Protein AF-A0A3D5WG00-F1 (afdb_monomer_lite)

Sequence (62 aa):
PSRGDDNLRTLNAFRMMGIEVDEPKVDQLIINGRGLYGLTEPEDVIDAGNSGTTVRLLTGLL

Foldseek 3Di:
DDPDPQNVLLVVVQVQQVWDWDDPDPPDIDIDDQPLPRGHDGPDDRDNDPNPVSVVVVVVSD

Secondary structure (DSSP, 8-state):
----HHHHHHHHHHHHTT-EEEEEETTEEEEE---TT-----SS----TT-HHHHHHHHHH-

Radius of gyration: 11.88 Å; chains: 1; bounding box: 28×30×22 Å

Structure (mmCIF, N/CA/C/O backbone):
data_AF-A0A3D5WG00-F1
#
_entry.id   AF-A0A3D5WG00-F1
#
loop_
_atom_site.group_PDB
_atom_site.id
_atom_site.type_symbol
_atom_site.label_atom_id
_atom_site.label_alt_id
_atom_site.label_comp_id
_atom_site.label_asym_id
_atom_site.label_entity_id
_atom_site.label_seq_id
_atom_site.pdbx_PDB_ins_code
_atom_site.Cartn_x
_atom_site.Cartn_y
_atom_site.Cartn_z
_atom_site.occupancy
_atom_site.B_iso_or_equiv
_atom_site.auth_seq_id
_atom_site.auth_comp_id
_atom_site.auth_asym_id
_atom_site.auth_atom_id
_atom_site.pdbx_PDB_model_num
ATOM 1 N N . PRO A 1 1 ? 17.675 9.657 -3.186 1.00 44.72 1 PRO A N 1
ATOM 2 C CA . PRO A 1 1 ? 16.899 8.729 -2.329 1.00 44.72 1 PRO A CA 1
ATOM 3 C C . PRO A 1 1 ? 16.191 7.673 -3.195 1.00 44.72 1 PRO A C 1
ATOM 5 O O . PRO A 1 1 ? 15.301 8.006 -3.968 1.00 44.72 1 PRO A O 1
ATOM 8 N N . SER A 1 2 ? 16.660 6.422 -3.155 1.00 50.03 2 SER A N 1
ATOM 9 C CA . SER A 1 2 ? 16.081 5.332 -3.952 1.00 50.03 2 SER A CA 1
ATOM 10 C C . SER A 1 2 ? 14.849 4.785 -3.231 1.00 50.03 2 SER A C 1
ATOM 12 O O . SER A 1 2 ? 14.977 4.034 -2.263 1.00 50.03 2 SER A O 1
ATOM 14 N N . ARG A 1 3 ? 13.648 5.195 -3.655 1.00 64.19 3 ARG A N 1
ATOM 15 C CA . ARG A 1 3 ? 12.422 4.459 -3.326 1.00 64.19 3 ARG A CA 1
ATOM 16 C C . ARG A 1 3 ? 12.465 3.182 -4.165 1.00 64.19 3 ARG A C 1
ATOM 18 O O . ARG A 1 3 ? 12.148 3.230 -5.345 1.00 64.19 3 ARG A O 1
ATOM 25 N N . GLY A 1 4 ? 12.955 2.087 -3.583 1.00 80.25 4 GLY A N 1
ATOM 26 C CA . GLY A 1 4 ? 13.030 0.803 -4.281 1.00 80.25 4 GLY A CA 1
ATOM 27 C C . GLY A 1 4 ? 11.649 0.373 -4.774 1.00 80.25 4 GLY A C 1
ATOM 28 O O . GLY A 1 4 ? 10.662 0.580 -4.063 1.00 80.25 4 GLY A O 1
ATOM 29 N N . ASP A 1 5 ? 11.589 -0.207 -5.973 1.00 84.00 5 ASP A N 1
ATOM 30 C CA . ASP A 1 5 ? 10.334 -0.571 -6.641 1.00 84.00 5 ASP A CA 1
ATOM 31 C C . ASP A 1 5 ? 9.409 -1.381 -5.724 1.00 84.00 5 ASP A C 1
ATOM 33 O O . ASP A 1 5 ? 8.229 -1.067 -5.608 1.00 84.00 5 ASP A O 1
ATOM 37 N N . ASP A 1 6 ? 9.953 -2.330 -4.965 1.00 86.44 6 ASP A N 1
ATOM 38 C CA . ASP A 1 6 ? 9.235 -3.134 -3.970 1.00 86.44 6 ASP A CA 1
ATOM 39 C C . ASP A 1 6 ? 8.445 -2.304 -2.937 1.00 86.44 6 ASP A C 1
ATOM 41 O O . ASP A 1 6 ? 7.295 -2.617 -2.605 1.00 86.44 6 ASP A O 1
ATOM 45 N N . ASN A 1 7 ? 9.026 -1.203 -2.450 1.00 88.00 7 ASN A N 1
ATOM 46 C CA . ASN A 1 7 ? 8.369 -0.325 -1.479 1.00 88.00 7 ASN A CA 1
ATOM 47 C C . ASN A 1 7 ? 7.210 0.437 -2.130 1.00 88.00 7 ASN A C 1
ATOM 49 O O . ASN A 1 7 ? 6.154 0.597 -1.520 1.00 88.00 7 ASN A O 1
ATOM 53 N N . LEU A 1 8 ? 7.392 0.881 -3.377 1.00 88.81 8 LEU A N 1
ATOM 54 C CA . LEU A 1 8 ? 6.346 1.562 -4.142 1.00 88.81 8 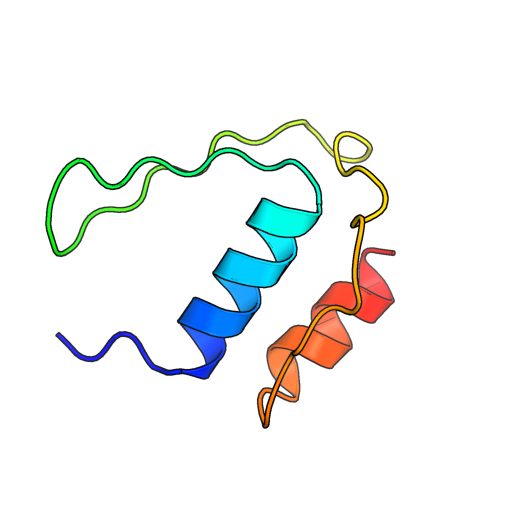LEU A CA 1
ATOM 55 C C . LEU A 1 8 ? 5.193 0.615 -4.483 1.00 88.81 8 LEU A C 1
ATOM 57 O O . LEU A 1 8 ? 4.033 1.008 -4.390 1.00 88.81 8 LEU A O 1
ATOM 61 N N . ARG A 1 9 ? 5.495 -0.644 -4.816 1.00 89.69 9 ARG A N 1
ATOM 62 C CA . ARG A 1 9 ? 4.481 -1.676 -5.081 1.00 89.69 9 ARG A CA 1
ATOM 63 C C . ARG A 1 9 ? 3.662 -1.992 -3.840 1.00 89.69 9 ARG A C 1
ATOM 65 O O . ARG A 1 9 ? 2.437 -2.011 -3.908 1.00 89.69 9 ARG A O 1
ATOM 72 N N . THR A 1 10 ? 4.325 -2.127 -2.695 1.00 90.75 10 THR A N 1
ATOM 73 C CA . THR A 1 10 ? 3.641 -2.292 -1.406 1.00 90.75 10 THR A CA 1
ATOM 74 C C . THR A 1 10 ? 2.729 -1.102 -1.105 1.00 90.75 10 THR A C 1
ATOM 76 O O . THR A 1 10 ? 1.569 -1.289 -0.747 1.00 90.75 10 THR A O 1
ATO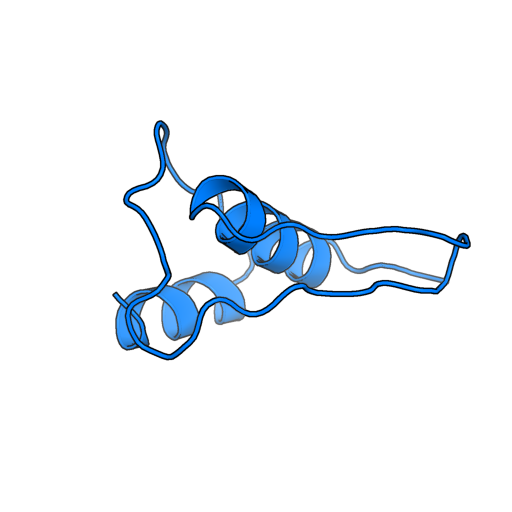M 79 N N . LEU A 1 11 ? 3.216 0.128 -1.294 1.00 92.25 11 LEU A N 1
ATOM 80 C CA . LEU A 1 11 ? 2.427 1.33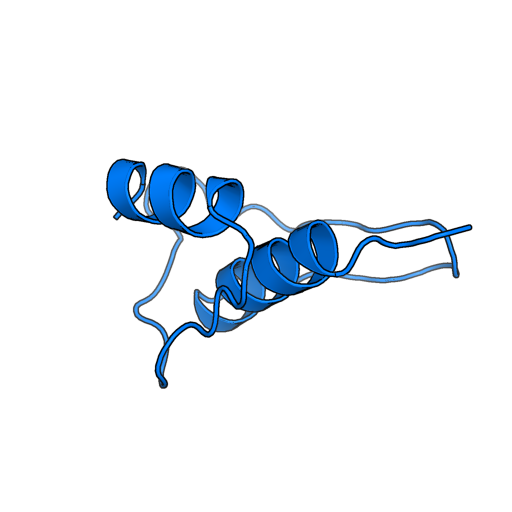6 -1.049 1.00 92.25 11 LEU A CA 1
ATOM 81 C C . LEU A 1 11 ? 1.192 1.418 -1.956 1.00 92.25 11 LEU A C 1
ATOM 83 O O . LEU A 1 11 ? 0.103 1.751 -1.491 1.00 92.25 11 LEU A O 1
ATOM 87 N N . ASN A 1 12 ? 1.353 1.092 -3.239 1.00 92.00 12 ASN A N 1
ATOM 88 C CA . ASN A 1 12 ? 0.254 1.093 -4.198 1.00 92.00 12 ASN A CA 1
ATOM 89 C C . ASN A 1 12 ? -0.799 0.033 -3.862 1.00 92.00 12 ASN A C 1
ATOM 91 O O . ASN A 1 12 ? -1.985 0.338 -3.942 1.00 92.00 12 ASN A O 1
ATOM 95 N N . ALA A 1 13 ? -0.392 -1.155 -3.406 1.00 92.50 13 ALA A N 1
ATOM 96 C CA . ALA A 1 13 ? -1.330 -2.168 -2.929 1.00 92.50 13 ALA A CA 1
ATOM 97 C C . ALA A 1 13 ? -2.220 -1.627 -1.795 1.00 92.50 13 ALA A C 1
ATOM 99 O O . ALA A 1 13 ? -3.439 -1.760 -1.848 1.00 92.50 13 ALA A O 1
ATOM 100 N N . PHE A 1 14 ? -1.636 -0.946 -0.801 1.00 93.44 14 PHE A N 1
ATOM 101 C CA . PHE A 1 14 ? -2.413 -0.340 0.286 1.00 93.44 14 PHE A CA 1
ATOM 102 C C . PHE A 1 14 ? -3.341 0.781 -0.192 1.00 93.44 14 PHE A C 1
ATOM 104 O O . PHE A 1 14 ? -4.480 0.852 0.266 1.00 93.44 14 PHE A O 1
ATOM 111 N N . ARG A 1 15 ? -2.900 1.613 -1.145 1.00 93.81 15 ARG A N 1
ATOM 112 C CA . ARG A 1 15 ? -3.758 2.636 -1.769 1.00 93.81 15 ARG A CA 1
ATOM 113 C C . ARG A 1 15 ? -4.975 2.022 -2.456 1.00 93.81 15 ARG A C 1
ATOM 115 O O . ARG A 1 15 ? -6.086 2.499 -2.254 1.00 93.81 15 ARG A O 1
ATOM 122 N N . MET A 1 16 ? -4.774 0.945 -3.217 1.00 94.12 16 MET A N 1
ATOM 123 C CA . MET A 1 16 ? -5.864 0.215 -3.875 1.00 94.12 16 MET A CA 1
ATOM 124 C C . MET A 1 16 ? -6.838 -0.403 -2.867 1.00 94.12 16 MET A C 1
ATOM 126 O O . MET A 1 16 ? -8.032 -0.455 -3.127 1.00 94.12 16 MET A O 1
ATOM 130 N N . MET A 1 17 ? -6.348 -0.806 -1.693 1.00 93.69 17 MET A N 1
ATOM 131 C CA . MET A 1 17 ? -7.169 -1.324 -0.592 1.00 93.69 17 MET A CA 1
ATOM 132 C C . MET A 1 17 ? -7.768 -0.221 0.303 1.00 93.69 17 MET A C 1
ATOM 134 O O . MET A 1 17 ? -8.127 -0.469 1.457 1.00 93.69 17 MET A O 1
ATOM 138 N N . GLY A 1 18 ? -7.855 1.013 -0.203 1.00 93.81 18 GLY A N 1
ATOM 139 C CA . GLY A 1 18 ? -8.559 2.110 0.458 1.00 93.81 18 GLY A CA 1
ATOM 140 C C . GLY A 1 18 ? -7.791 2.783 1.596 1.00 93.81 18 GLY A C 1
ATOM 141 O O . GLY A 1 18 ? -8.422 3.393 2.463 1.00 93.81 18 GLY A O 1
ATOM 142 N N . ILE A 1 19 ? -6.457 2.671 1.628 1.00 95.44 19 ILE A N 1
ATOM 143 C CA . ILE A 1 19 ? -5.600 3.440 2.541 1.00 95.44 19 ILE A CA 1
ATOM 144 C C . ILE A 1 19 ? -5.169 4.749 1.881 1.00 95.44 19 ILE A C 1
ATOM 146 O O . ILE A 1 19 ? -4.504 4.759 0.845 1.00 95.44 19 ILE A O 1
ATOM 150 N N . GLU A 1 20 ? -5.487 5.866 2.527 1.00 95.69 20 GLU A N 1
ATOM 151 C CA . GLU A 1 20 ? -5.025 7.182 2.099 1.00 95.69 20 GLU A CA 1
ATOM 152 C C . GLU A 1 20 ? -3.563 7.400 2.504 1.00 95.69 20 GLU A C 1
ATOM 154 O O . GLU A 1 20 ? -3.144 7.077 3.621 1.00 95.69 20 GLU A O 1
ATOM 159 N N . VAL A 1 21 ? -2.779 7.961 1.584 1.00 94.69 21 VAL A N 1
ATOM 160 C CA . VAL A 1 21 ? -1.358 8.245 1.795 1.00 94.69 21 VAL A CA 1
ATOM 161 C C . VAL A 1 21 ? -1.044 9.647 1.301 1.00 94.69 21 VAL A C 1
ATOM 163 O O . VAL A 1 21 ? -1.121 9.896 0.096 1.00 94.69 21 VAL A O 1
ATOM 166 N N . ASP A 1 22 ? -0.595 10.512 2.205 1.00 95.19 22 ASP A N 1
ATOM 167 C CA . ASP A 1 22 ? -0.146 11.864 1.884 1.00 95.19 22 ASP A CA 1
ATOM 168 C C . ASP A 1 22 ? 1.373 11.916 1.691 1.00 95.19 22 ASP A C 1
ATOM 170 O O . ASP A 1 22 ? 2.143 11.279 2.417 1.00 95.19 22 ASP A O 1
ATOM 174 N N . GLU A 1 23 ? 1.821 12.731 0.736 1.00 93.56 23 GLU A N 1
ATOM 175 C CA . GLU A 1 23 ? 3.242 12.949 0.439 1.00 93.56 23 GLU A CA 1
ATOM 176 C C . GLU A 1 23 ? 3.595 14.440 0.578 1.00 93.56 23 GLU A C 1
ATOM 178 O O . GLU A 1 23 ? 3.782 15.136 -0.421 1.00 93.56 23 GLU A O 1
ATOM 183 N N . PRO A 1 24 ? 3.667 14.990 1.805 1.00 92.44 24 PRO A N 1
ATOM 184 C CA . PRO A 1 24 ? 3.857 16.429 2.003 1.00 92.44 24 PRO A CA 1
ATOM 185 C C . PRO A 1 24 ? 5.233 16.934 1.534 1.00 92.44 24 PRO A C 1
ATOM 187 O O . PRO A 1 24 ? 5.418 18.138 1.351 1.00 92.44 24 PRO A O 1
ATOM 190 N N . LYS A 1 25 ? 6.220 16.036 1.388 1.00 91.88 25 LYS A N 1
ATOM 191 C CA . LYS A 1 25 ? 7.594 16.317 0.940 1.00 91.88 25 LYS A CA 1
ATOM 192 C C . LYS A 1 25 ? 8.157 15.104 0.193 1.00 91.88 25 LYS A C 1
ATOM 194 O O . LYS A 1 25 ? 7.721 13.983 0.422 1.00 91.88 25 LYS A O 1
ATOM 199 N N . VAL A 1 26 ? 9.194 15.320 -0.622 1.00 82.81 26 VAL A N 1
ATOM 200 C CA . VAL A 1 26 ? 9.838 14.285 -1.467 1.00 82.81 26 VAL A CA 1
ATOM 201 C C . VAL A 1 26 ? 10.231 13.016 -0.691 1.00 82.81 26 VAL A C 1
ATOM 203 O O . VAL A 1 26 ? 10.043 11.908 -1.192 1.00 82.81 26 VAL A O 1
ATOM 206 N N . ASP A 1 27 ? 10.692 13.156 0.551 1.00 86.44 27 ASP A N 1
ATOM 207 C CA . ASP A 1 27 ? 11.157 12.041 1.390 1.00 86.44 27 ASP A CA 1
ATOM 208 C C . ASP A 1 27 ? 10.267 11.797 2.624 1.00 86.44 27 ASP A C 1
ATOM 210 O O . ASP A 1 27 ? 10.724 11.263 3.633 1.00 86.44 27 ASP A O 1
ATOM 214 N N . GLN A 1 28 ? 8.991 12.197 2.570 1.00 89.94 28 GLN A N 1
ATOM 215 C CA . GLN A 1 28 ? 8.044 12.000 3.668 1.00 89.94 28 GLN A CA 1
ATOM 216 C C . GLN A 1 28 ? 6.733 11.388 3.168 1.00 89.94 28 GLN A C 1
ATOM 218 O O . GLN A 1 28 ? 6.110 11.917 2.252 1.00 89.94 28 GLN A O 1
ATOM 223 N N . LEU A 1 29 ? 6.304 10.309 3.824 1.00 92.31 29 LEU A N 1
ATOM 224 C CA . LEU A 1 29 ? 5.009 9.660 3.621 1.00 92.31 29 LEU A CA 1
ATOM 225 C C . LEU A 1 29 ? 4.221 9.687 4.933 1.00 92.31 29 LEU A C 1
ATOM 227 O O . LEU A 1 29 ? 4.784 9.408 5.994 1.00 92.31 29 LEU A O 1
ATOM 231 N N . ILE A 1 30 ? 2.931 9.997 4.856 1.00 95.50 30 ILE A N 1
ATOM 232 C CA . ILE A 1 30 ? 1.975 9.865 5.960 1.00 95.50 30 ILE A CA 1
ATOM 233 C C . ILE A 1 30 ? 0.936 8.834 5.526 1.00 95.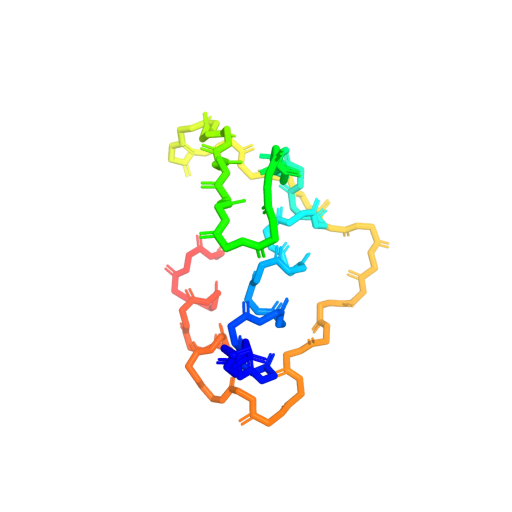50 30 ILE A C 1
ATOM 235 O O . ILE A 1 30 ? 0.297 9.009 4.497 1.00 95.50 30 ILE A O 1
ATOM 239 N N . ILE A 1 31 ? 0.797 7.745 6.285 1.00 94.88 31 ILE A N 1
ATOM 240 C CA . ILE A 1 31 ? -0.156 6.665 6.003 1.00 94.88 31 ILE A CA 1
ATOM 241 C C . ILE A 1 31 ? -1.322 6.788 6.984 1.00 94.88 31 ILE A C 1
ATOM 243 O O . ILE A 1 31 ? -1.135 6.632 8.193 1.00 94.88 31 ILE A O 1
ATOM 247 N N . ASN A 1 32 ? -2.522 7.036 6.467 1.00 95.75 32 ASN A N 1
ATOM 248 C CA . ASN A 1 32 ? -3.731 7.181 7.269 1.00 95.75 32 ASN A CA 1
ATOM 249 C C . ASN A 1 32 ? -4.343 5.796 7.535 1.00 95.75 32 ASN A C 1
ATOM 251 O O . ASN A 1 32 ? -5.129 5.266 6.750 1.00 95.75 32 ASN A O 1
ATOM 255 N N . GLY A 1 33 ? -3.929 5.170 8.639 1.00 93.00 33 GLY A N 1
ATOM 256 C CA . GLY A 1 33 ? -4.373 3.826 9.011 1.00 93.00 33 GLY A CA 1
ATOM 257 C C . GLY A 1 33 ? -5.872 3.749 9.330 1.00 93.00 33 GLY A C 1
ATOM 258 O O . GLY A 1 33 ? -6.409 4.598 10.037 1.00 93.00 33 GLY A O 1
ATOM 259 N N . ARG A 1 34 ? -6.537 2.683 8.861 1.00 94.12 34 ARG A N 1
ATOM 260 C CA . ARG A 1 34 ? -7.989 2.456 9.039 1.00 94.12 34 ARG A CA 1
ATOM 261 C C . ARG A 1 34 ? -8.351 1.364 10.058 1.00 94.12 34 ARG A C 1
ATOM 263 O O . ARG A 1 34 ? -9.507 0.966 10.160 1.00 94.12 34 ARG A O 1
ATOM 270 N N . GLY A 1 35 ? -7.378 0.894 10.839 1.00 91.56 35 GLY A N 1
ATOM 271 C CA . GLY A 1 35 ? -7.550 -0.218 11.781 1.00 91.56 35 GLY A CA 1
ATOM 272 C C . GLY A 1 35 ? -7.438 -1.597 11.118 1.00 91.56 35 GLY A C 1
ATOM 273 O O . GLY A 1 35 ? -7.278 -1.701 9.905 1.00 91.56 35 GLY A O 1
ATOM 274 N N . LEU A 1 36 ? -7.505 -2.661 11.929 1.00 88.38 36 LEU A N 1
ATOM 275 C CA . LEU A 1 36 ? -7.193 -4.037 11.505 1.00 88.38 36 LEU A CA 1
ATOM 276 C C . LEU A 1 36 ? -8.087 -4.556 10.365 1.00 88.38 36 LEU A C 1
ATOM 278 O O . LEU A 1 36 ? -7.612 -5.286 9.507 1.00 88.38 36 LEU A O 1
ATOM 282 N N . TYR A 1 37 ? -9.357 -4.149 10.343 1.00 89.62 37 TYR A N 1
ATOM 283 C CA . TYR A 1 37 ? -10.349 -4.554 9.336 1.00 89.62 37 TYR A CA 1
ATOM 284 C C . TYR A 1 37 ? -10.768 -3.390 8.427 1.00 89.62 37 TYR A C 1
ATOM 286 O O . TYR A 1 37 ? -11.856 -3.394 7.863 1.00 89.62 37 TYR A O 1
ATOM 294 N N . GLY A 1 38 ? -9.943 -2.342 8.352 1.00 90.19 38 GLY A N 1
ATOM 295 C CA . GLY A 1 38 ? -10.253 -1.121 7.607 1.00 90.19 38 GLY A CA 1
ATOM 296 C C . GLY A 1 38 ? -9.869 -1.153 6.128 1.00 90.19 38 GLY A C 1
ATOM 297 O O . GLY A 1 38 ? -10.075 -0.152 5.442 1.00 90.19 38 GLY A O 1
ATOM 298 N N . LEU A 1 39 ? -9.280 -2.258 5.663 1.00 92.50 39 LEU A N 1
ATOM 299 C CA . LEU A 1 39 ? -8.940 -2.469 4.259 1.00 92.50 39 LEU A CA 1
ATOM 300 C C . LEU A 1 39 ? -10.190 -2.825 3.463 1.00 92.50 39 LEU A C 1
ATOM 302 O O . LEU A 1 39 ? -11.063 -3.548 3.942 1.00 92.50 39 LEU A O 1
ATOM 306 N N . THR A 1 40 ? -10.256 -2.319 2.241 1.00 92.94 40 THR A N 1
ATOM 307 C CA . THR A 1 40 ? -11.320 -2.633 1.291 1.00 92.94 40 THR A CA 1
ATOM 308 C C . THR A 1 40 ? -10.789 -3.516 0.175 1.00 92.94 40 THR A C 1
ATOM 310 O O . THR A 1 40 ? -9.595 -3.502 -0.125 1.00 92.94 40 THR A O 1
ATOM 313 N N . GLU A 1 41 ? -11.684 -4.283 -0.445 1.00 91.31 41 GLU A N 1
ATOM 314 C CA . GLU A 1 41 ? -11.351 -5.039 -1.649 1.00 91.31 41 GLU A CA 1
ATOM 315 C C . GLU A 1 41 ? -10.862 -4.068 -2.741 1.00 91.31 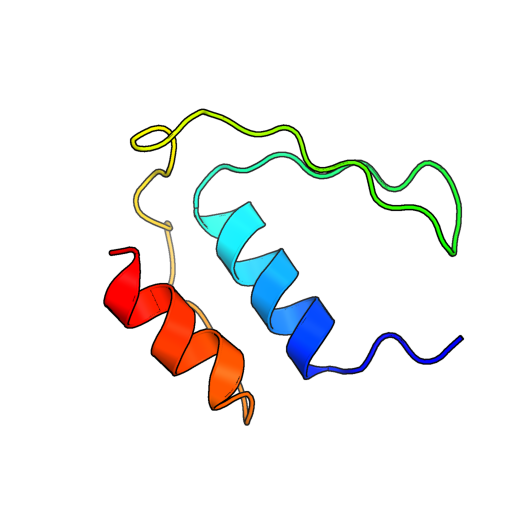41 GLU A C 1
ATOM 317 O O . GLU A 1 41 ? -11.518 -3.046 -2.974 1.00 91.31 41 GLU A O 1
ATOM 322 N N . PRO A 1 42 ? -9.695 -4.322 -3.358 1.00 91.69 42 PRO A N 1
ATOM 323 C CA . PRO A 1 42 ? -9.192 -3.482 -4.433 1.00 91.69 42 PRO A CA 1
ATOM 324 C C . PRO A 1 42 ? -10.054 -3.650 -5.689 1.00 91.69 42 PRO A C 1
ATOM 326 O O . PRO A 1 42 ? -10.488 -4.752 -6.013 1.00 91.69 42 PRO A O 1
ATOM 329 N N . GLU A 1 43 ? -10.264 -2.563 -6.430 1.00 88.94 43 GLU A N 1
ATOM 330 C CA . GLU A 1 43 ? -11.076 -2.582 -7.661 1.00 88.94 43 GLU A CA 1
ATOM 331 C C . GLU A 1 43 ? -10.393 -3.302 -8.839 1.00 88.94 43 GLU A C 1
ATOM 333 O O . GLU A 1 43 ? -11.053 -3.655 -9.815 1.00 88.94 43 GLU A O 1
ATOM 338 N N . ASP A 1 44 ? -9.077 -3.519 -8.755 1.00 91.38 44 ASP A N 1
ATOM 339 C CA . ASP A 1 44 ? -8.267 -4.169 -9.788 1.00 91.38 44 ASP A CA 1
ATOM 340 C C . ASP A 1 44 ? -7.178 -5.058 -9.157 1.00 91.38 44 ASP A C 1
ATOM 342 O O . ASP A 1 44 ? -6.945 -5.052 -7.944 1.00 91.38 44 ASP A O 1
ATOM 346 N N . VAL A 1 45 ? -6.488 -5.833 -9.990 1.00 90.75 45 VAL A N 1
ATOM 347 C CA . VAL A 1 45 ? -5.418 -6.746 -9.595 1.00 90.75 45 VAL A CA 1
ATOM 348 C C . VAL A 1 45 ? -4.254 -5.980 -8.967 1.00 90.75 45 VAL A C 1
ATOM 350 O O . VAL A 1 45 ? -3.684 -5.064 -9.560 1.00 90.75 45 VAL A O 1
ATOM 353 N N . ILE A 1 46 ? -3.833 -6.416 -7.778 1.00 89.75 46 ILE A N 1
ATOM 354 C CA . ILE A 1 46 ? -2.627 -5.895 -7.134 1.00 89.75 46 ILE A CA 1
ATOM 355 C C . ILE A 1 46 ? -1.387 -6.421 -7.872 1.00 89.75 46 ILE A C 1
ATOM 357 O O . ILE A 1 46 ? -1.034 -7.597 -7.772 1.00 89.75 46 ILE A O 1
ATOM 361 N N . ASP A 1 47 ? -0.684 -5.529 -8.567 1.00 87.62 47 ASP A N 1
ATOM 362 C CA . ASP A 1 47 ? 0.609 -5.825 -9.187 1.00 87.62 47 ASP A CA 1
ATOM 363 C C . ASP A 1 47 ? 1.755 -5.675 -8.173 1.00 87.62 47 ASP A C 1
ATOM 365 O O . ASP A 1 47 ? 2.230 -4.570 -7.889 1.00 87.62 47 ASP A O 1
ATOM 369 N N . ALA A 1 48 ? 2.221 -6.806 -7.641 1.00 85.19 48 ALA A N 1
ATOM 370 C CA . ALA A 1 48 ? 3.364 -6.869 -6.729 1.00 85.19 48 ALA A CA 1
ATOM 371 C C . ALA A 1 48 ? 4.734 -6.907 -7.443 1.00 85.19 48 ALA A C 1
ATOM 373 O O . ALA A 1 48 ? 5.773 -6.861 -6.776 1.00 85.19 48 ALA A O 1
ATOM 374 N N . GLY A 1 49 ? 4.771 -6.985 -8.779 1.00 86.19 49 GLY A N 1
ATOM 375 C CA . GLY A 1 49 ? 6.004 -7.115 -9.554 1.00 86.19 49 GLY A CA 1
ATOM 376 C C . GLY A 1 49 ? 6.908 -8.256 -9.066 1.00 86.19 49 GLY A C 1
ATOM 377 O O . GLY A 1 49 ? 6.454 -9.371 -8.819 1.00 86.19 49 GLY A O 1
ATOM 378 N N . ASN A 1 50 ? 8.203 -7.967 -8.900 1.00 86.62 50 ASN A N 1
ATOM 379 C CA . ASN A 1 50 ? 9.184 -8.919 -8.364 1.00 86.62 50 ASN A CA 1
ATOM 380 C C . ASN A 1 50 ? 9.295 -8.879 -6.825 1.00 86.62 50 ASN A C 1
ATOM 382 O O . ASN A 1 50 ? 10.199 -9.492 -6.249 1.00 86.62 50 ASN A O 1
ATOM 386 N N . SER A 1 51 ? 8.396 -8.167 -6.136 1.00 85.62 51 SER A N 1
ATOM 387 C CA . SER A 1 51 ? 8.472 -8.072 -4.684 1.00 85.62 51 SER A CA 1
ATOM 388 C C . SER A 1 51 ? 7.846 -9.286 -4.017 1.00 85.62 51 SER A C 1
ATOM 390 O O . SER A 1 51 ? 6.678 -9.309 -3.618 1.00 85.62 51 SER A O 1
ATOM 392 N N . GLY A 1 52 ? 8.671 -10.312 -3.817 1.00 84.38 52 GLY A N 1
ATOM 393 C CA . GLY A 1 52 ? 8.281 -11.478 -3.029 1.00 84.38 52 GLY A CA 1
ATOM 394 C C . GLY A 1 52 ? 7.918 -11.135 -1.576 1.00 84.38 52 GLY A C 1
ATOM 395 O O . GLY A 1 52 ? 7.261 -11.937 -0.914 1.00 84.38 52 GLY A O 1
ATOM 396 N N . THR A 1 53 ? 8.339 -9.977 -1.061 1.00 85.75 53 THR A N 1
ATOM 397 C CA . THR A 1 53 ? 7.943 -9.482 0.265 1.00 85.75 53 THR A CA 1
ATOM 398 C C . THR A 1 53 ? 6.508 -8.969 0.245 1.00 85.75 53 THR A C 1
ATOM 400 O O . THR A 1 53 ? 5.713 -9.402 1.077 1.00 85.75 53 THR A O 1
ATOM 403 N N . THR A 1 54 ? 6.151 -8.120 -0.728 1.00 85.75 54 THR A N 1
ATOM 404 C CA . THR A 1 54 ? 4.782 -7.607 -0.890 1.00 85.75 54 THR A CA 1
ATOM 405 C C . THR A 1 54 ? 3.784 -8.750 -1.010 1.00 85.75 54 THR A C 1
ATOM 407 O O . THR A 1 54 ? 2.818 -8.784 -0.256 1.00 85.75 54 THR A O 1
ATOM 410 N N . VAL A 1 55 ? 4.060 -9.731 -1.880 1.00 87.88 55 VAL A N 1
ATOM 411 C CA . VAL A 1 55 ? 3.181 -10.896 -2.070 1.00 87.88 55 VAL A CA 1
ATOM 412 C C . VAL A 1 55 ? 2.930 -11.618 -0.746 1.00 87.88 55 VAL A C 1
ATOM 414 O O . VAL A 1 55 ? 1.782 -11.783 -0.351 1.00 87.88 55 VAL A O 1
ATOM 417 N N . ARG A 1 56 ? 3.994 -12.007 -0.030 1.00 88.19 56 ARG A N 1
ATOM 418 C CA . ARG A 1 56 ? 3.870 -12.793 1.211 1.00 88.19 56 ARG A CA 1
ATOM 419 C C . ARG A 1 56 ? 3.134 -12.041 2.317 1.00 88.19 56 ARG A C 1
ATOM 421 O O . ARG A 1 56 ? 2.344 -12.647 3.035 1.00 88.19 56 ARG A O 1
ATOM 428 N N . LEU A 1 57 ? 3.401 -10.744 2.465 1.00 85.81 57 LEU A N 1
ATOM 429 C CA . LEU A 1 57 ? 2.749 -9.927 3.486 1.00 85.81 57 LEU A CA 1
ATOM 430 C C . LEU A 1 57 ? 1.265 -9.733 3.184 1.00 85.81 57 LEU A C 1
ATOM 432 O O . LEU A 1 57 ? 0.449 -9.910 4.082 1.00 85.81 57 LEU A O 1
ATOM 436 N N . LEU A 1 58 ? 0.913 -9.434 1.931 1.00 85.25 58 LEU A N 1
ATOM 437 C CA . LEU A 1 58 ? -0.485 -9.277 1.535 1.00 85.25 58 LEU A CA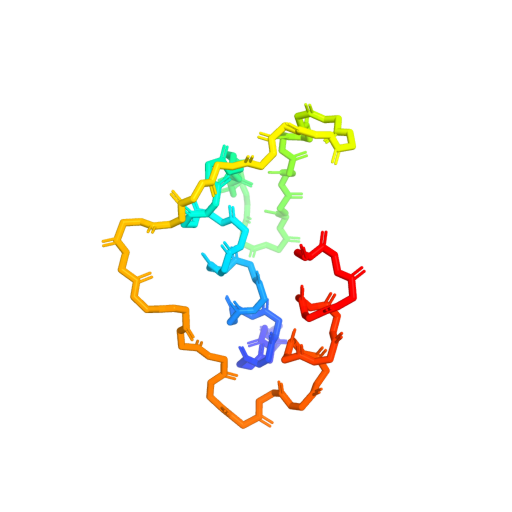 1
ATOM 438 C C . LEU A 1 58 ? -1.266 -10.582 1.712 1.00 85.25 58 LEU A C 1
ATOM 440 O O . LEU A 1 58 ? -2.354 -10.550 2.268 1.00 85.25 58 LEU A O 1
ATOM 444 N N . THR A 1 59 ? -0.690 -11.734 1.351 1.00 87.25 59 THR A N 1
ATOM 445 C CA . THR A 1 59 ? -1.349 -13.040 1.551 1.00 87.25 59 THR A CA 1
ATOM 446 C C . THR A 1 59 ? -1.527 -13.447 3.013 1.00 87.25 59 THR A C 1
ATOM 448 O O . THR A 1 59 ? -2.299 -14.351 3.292 1.00 87.25 59 THR A O 1
ATOM 451 N N . GLY A 1 60 ? -0.763 -12.863 3.941 1.00 84.81 60 GLY A N 1
ATOM 452 C CA . GLY A 1 60 ? -0.956 -13.093 5.376 1.00 84.81 60 GLY A CA 1
ATOM 453 C C . GLY A 1 60 ? -1.915 -12.095 6.027 1.00 84.81 60 GLY A C 1
ATOM 454 O O . GLY A 1 60 ? -2.301 -12.292 7.176 1.00 84.81 60 GLY A O 1
ATOM 455 N N . LEU A 1 61 ? -2.238 -11.009 5.321 1.00 82.25 61 LEU A N 1
ATOM 456 C CA . LEU A 1 61 ? -3.089 -9.920 5.792 1.00 82.25 61 LEU A CA 1
ATOM 457 C C . LEU A 1 61 ? -4.531 -10.047 5.280 1.00 82.25 61 LEU A C 1
ATOM 459 O O . LEU A 1 61 ? -5.450 -9.682 6.010 1.00 82.25 61 LEU A O 1
ATOM 463 N N . LEU A 1 62 ? -4.694 -10.522 4.040 1.00 77.31 62 LEU A N 1
ATOM 464 C CA . LEU A 1 62 ? -5.966 -10.872 3.396 1.00 77.31 62 LEU A CA 1
ATOM 465 C C . LEU A 1 62 ? -6.376 -12.305 3.754 1.00 77.31 62 LEU A C 1
ATOM 467 O O . LEU A 1 62 ? -7.587 -12.522 3.971 1.00 77.31 62 LEU A O 1
#

pLDDT: mean 87.92, std 9.04, range [44.72, 95.75]